Protein AF-A0AB35ZJC0-F1 (afdb_monomer)

InterPro domains:
  IPR017853 Glycoside hydrolase superfamily [SSF51445] (30-98)
  IPR031330 Glycoside hydrolase 35, catalytic domain [PF01301] (31-91)

Foldseek 3Di:
DPPVVVVVVVVPPPPPQPQDWDWDDDPPDIFTATSNHGDDFPEDEDDLLLLLDPVSVVVVVVVCVVVVGPYYHHDDDPCQQPVDVPDGDPFRKFWPWKFWWDQDPVRDTHTDGTDDCVQCVNRRHHDDDPPDDIDIDTDMDGD

Secondary structure (DSSP, 8-state):
--SHHHHHHHGGG-------EEEEEETTEEEEEETTEE----EEE--GGGGG-HHHHHHHHHHHHHHT-SEEE----HHHH-SBTTB---S-EEEEEEEEEEE-TTS-EEEEEE--TTTTTTTT-----TT---EEEEEEEE-

Organism: NCBI:txid165179

Structure (mmCIF, N/CA/C/O backbone):
data_AF-A0AB35ZJC0-F1
#
_entry.id   AF-A0AB35ZJC0-F1
#
loop_
_atom_site.group_PDB
_atom_site.id
_atom_site.type_symbol
_atom_site.label_atom_id
_atom_site.label_alt_id
_atom_site.label_comp_id
_atom_site.label_asym_id
_atom_site.label_entity_id
_atom_site.label_seq_id
_atom_site.pdbx_PDB_ins_code
_atom_site.Cartn_x
_atom_site.Cartn_y
_atom_site.Cartn_z
_atom_site.occupancy
_atom_site.B_iso_or_equiv
_atom_site.auth_seq_id
_atom_site.auth_comp_id
_atom_site.auth_asym_id
_atom_site.auth_atom_id
_atom_site.pdbx_PDB_model_num
ATOM 1 N N . MET A 1 1 ? -35.031 -48.076 8.297 1.00 53.12 1 MET A N 1
ATOM 2 C CA . MET A 1 1 ? -34.074 -47.123 8.907 1.00 53.12 1 MET A CA 1
ATOM 3 C C . MET A 1 1 ? -32.804 -47.140 8.074 1.00 53.12 1 MET A C 1
ATOM 5 O O . MET A 1 1 ? -32.227 -48.208 8.020 1.00 53.12 1 MET A O 1
ATOM 9 N N . ASN A 1 2 ? -32.476 -46.069 7.331 1.00 51.75 2 ASN A N 1
ATOM 10 C CA . ASN A 1 2 ? -31.125 -45.738 6.798 1.00 51.75 2 ASN A CA 1
ATOM 11 C C . ASN A 1 2 ? -31.130 -44.770 5.599 1.00 51.75 2 ASN A C 1
ATOM 13 O O . ASN A 1 2 ? -30.070 -44.300 5.221 1.00 51.75 2 ASN A O 1
ATOM 17 N N . LYS A 1 3 ? -32.284 -44.399 5.023 1.00 50.66 3 LYS A N 1
ATOM 18 C CA . LYS A 1 3 ? -32.333 -43.348 3.978 1.00 50.66 3 LYS A CA 1
ATOM 19 C C . LYS A 1 3 ? -32.808 -41.986 4.497 1.00 50.66 3 LYS A C 1
ATOM 21 O O . LYS A 1 3 ? -32.267 -40.964 4.107 1.00 50.66 3 LYS A O 1
ATOM 26 N N . ILE A 1 4 ? -33.729 -41.976 5.465 1.00 56.41 4 ILE A N 1
ATOM 27 C CA . ILE A 1 4 ? -34.263 -40.738 6.070 1.00 56.41 4 ILE A CA 1
ATOM 28 C C . ILE A 1 4 ? -33.211 -40.028 6.944 1.00 56.41 4 ILE A C 1
ATOM 30 O O . ILE A 1 4 ? -33.146 -38.805 6.959 1.00 56.41 4 ILE A O 1
ATOM 34 N N . VAL A 1 5 ? -32.329 -40.787 7.609 1.00 55.88 5 VAL A N 1
ATOM 35 C CA . VAL A 1 5 ? -31.243 -40.225 8.435 1.00 55.88 5 VAL A CA 1
ATOM 36 C C . VAL A 1 5 ? -30.155 -39.573 7.567 1.00 55.88 5 VAL A C 1
ATOM 38 O O . VAL A 1 5 ? -29.623 -38.535 7.945 1.00 55.88 5 VAL A O 1
ATOM 41 N N . LEU A 1 6 ? -29.879 -40.110 6.368 1.00 50.69 6 LEU A N 1
ATOM 42 C CA . LEU A 1 6 ? -28.918 -39.500 5.438 1.00 50.69 6 LEU A CA 1
ATOM 43 C C . LEU A 1 6 ? -29.430 -38.181 4.832 1.00 50.69 6 LEU A C 1
ATOM 45 O O . LEU A 1 6 ? -28.632 -37.271 4.624 1.00 50.69 6 LEU A O 1
ATOM 49 N N . SER A 1 7 ? -30.741 -38.034 4.607 1.00 51.19 7 SER A N 1
ATOM 50 C CA . SER A 1 7 ? -31.308 -36.766 4.119 1.00 51.19 7 SER A CA 1
ATOM 51 C C . SER A 1 7 ? -31.301 -35.649 5.168 1.00 51.19 7 SER A C 1
ATOM 53 O O . SER A 1 7 ? -31.195 -34.485 4.796 1.00 51.19 7 SER A O 1
ATOM 55 N N . PHE A 1 8 ? -31.347 -35.973 6.465 1.00 52.28 8 PHE A N 1
ATOM 56 C CA . PHE A 1 8 ? -31.238 -34.964 7.528 1.00 52.28 8 PHE A CA 1
ATOM 57 C C . PHE A 1 8 ? -29.797 -34.476 7.751 1.00 52.28 8 PHE A C 1
ATOM 59 O O . PHE A 1 8 ? -29.599 -33.325 8.132 1.00 52.28 8 PHE A O 1
ATOM 66 N N . LEU A 1 9 ? -28.786 -35.304 7.461 1.00 50.31 9 LEU A N 1
ATOM 67 C CA . LEU A 1 9 ? -27.376 -34.931 7.632 1.00 50.31 9 LEU A CA 1
ATOM 68 C C . LEU A 1 9 ? -26.864 -33.995 6.519 1.00 50.31 9 LEU A C 1
ATOM 70 O O . LEU A 1 9 ? -25.984 -33.176 6.764 1.00 50.31 9 LEU A O 1
ATOM 74 N N . ALA A 1 10 ? -27.449 -34.058 5.317 1.00 51.19 10 ALA A N 1
ATOM 75 C CA . ALA A 1 10 ? -27.095 -33.175 4.201 1.00 51.19 10 ALA A CA 1
ATOM 76 C C . ALA A 1 10 ? -27.656 -31.744 4.344 1.00 51.19 10 ALA A C 1
ATOM 78 O O . ALA A 1 10 ? -27.116 -30.816 3.748 1.00 51.19 10 ALA A O 1
ATOM 79 N N . LEU A 1 11 ? -28.702 -31.545 5.159 1.00 49.44 11 LEU A N 1
ATOM 80 C CA . LEU A 1 11 ? -29.313 -30.227 5.378 1.00 49.44 11 LEU A CA 1
ATOM 81 C C . LEU A 1 11 ? -28.593 -29.393 6.460 1.00 49.44 11 LEU A C 1
ATOM 83 O O . LEU A 1 11 ? -28.853 -28.200 6.585 1.00 49.44 11 LEU A O 1
ATOM 87 N N . LEU A 1 12 ? -27.665 -29.991 7.220 1.00 50.38 12 LEU A N 1
ATOM 88 C CA . LEU A 1 12 ? -26.920 -29.313 8.291 1.00 50.38 12 LEU A CA 1
ATOM 89 C C . LEU A 1 12 ? -25.671 -28.537 7.820 1.00 50.38 12 LEU A C 1
ATOM 91 O O . LEU A 1 12 ? -25.073 -27.826 8.624 1.00 50.38 12 LEU A O 1
ATOM 95 N N . CYS A 1 13 ? -25.267 -28.631 6.549 1.00 46.59 13 CYS A N 1
ATOM 96 C CA . CYS A 1 13 ? -23.993 -28.061 6.077 1.00 46.59 13 CYS A CA 1
ATOM 97 C C . CYS A 1 13 ? -24.074 -26.662 5.445 1.00 46.59 13 CYS A C 1
ATOM 99 O O . CYS A 1 13 ? -23.054 -26.143 5.000 1.00 46.59 13 CYS A O 1
ATOM 101 N N . CYS A 1 14 ? -25.232 -26.001 5.435 1.00 50.56 14 CYS A N 1
ATOM 102 C CA . CYS A 1 14 ? -25.343 -24.628 4.927 1.00 50.56 14 CYS A CA 1
ATOM 103 C C . CYS A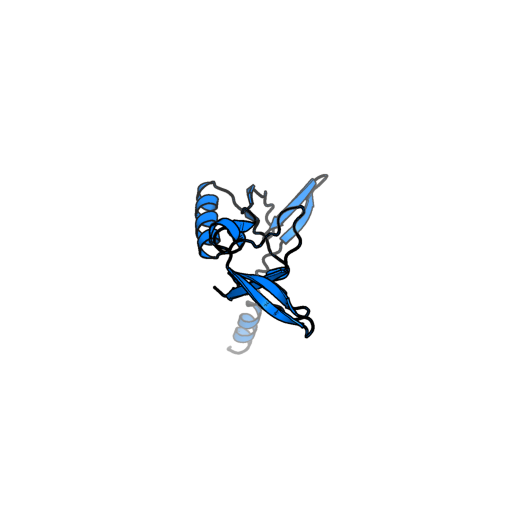 1 14 ? -25.192 -23.584 6.042 1.00 50.56 14 CYS A C 1
ATOM 105 O O . CYS A 1 14 ? -25.958 -22.623 6.103 1.00 50.56 14 CYS A O 1
ATOM 107 N N . ILE A 1 15 ? -24.206 -23.740 6.931 1.00 54.94 15 ILE A N 1
ATOM 108 C CA . ILE A 1 15 ? -23.775 -22.609 7.758 1.00 54.94 15 ILE A CA 1
ATOM 109 C C . ILE A 1 15 ? -22.934 -21.714 6.849 1.00 54.94 15 ILE A C 1
ATOM 111 O O . ILE A 1 15 ? -21.717 -21.856 6.754 1.00 54.94 15 ILE A O 1
ATOM 115 N N . ASN A 1 16 ? -23.594 -20.794 6.150 1.00 52.72 16 ASN A N 1
ATOM 116 C CA . ASN A 1 16 ? -22.903 -19.662 5.554 1.00 52.72 16 ASN A CA 1
ATOM 117 C C . ASN A 1 16 ? -22.414 -18.780 6.707 1.00 52.72 16 ASN A C 1
ATOM 119 O O . ASN A 1 16 ? -23.118 -17.872 7.146 1.00 52.72 16 ASN A O 1
ATOM 123 N N . ILE A 1 17 ? -21.211 -19.045 7.220 1.00 54.00 17 ILE A N 1
ATOM 124 C CA . ILE A 1 17 ? -20.459 -18.047 7.986 1.00 54.00 17 ILE A CA 1
ATOM 125 C C . ILE A 1 17 ? -19.964 -17.026 6.958 1.00 54.00 17 ILE A C 1
ATOM 127 O O . ILE A 1 17 ? -18.794 -16.995 6.587 1.00 54.00 17 ILE A O 1
ATOM 131 N N . GLN A 1 18 ? -20.886 -16.227 6.425 1.00 54.88 18 GLN A N 1
ATOM 132 C CA . GLN A 1 18 ? -20.521 -15.072 5.630 1.00 54.88 18 GLN A CA 1
ATOM 133 C C . GLN A 1 18 ? -20.089 -14.012 6.635 1.00 54.88 18 GLN A C 1
ATOM 135 O O . GLN A 1 18 ? -20.912 -13.498 7.394 1.00 54.88 18 GLN A O 1
ATOM 140 N N . ALA A 1 19 ? -18.796 -13.701 6.667 1.00 58.25 19 ALA A N 1
ATOM 141 C CA . ALA A 1 19 ? -18.322 -12.554 7.416 1.00 58.25 19 ALA A CA 1
ATOM 142 C C . ALA A 1 19 ? -18.900 -11.280 6.776 1.00 58.25 19 ALA A C 1
ATOM 144 O O . ALA A 1 19 ? -18.379 -10.771 5.786 1.00 58.25 19 ALA A O 1
ATOM 145 N N . GLY A 1 20 ? -20.056 -10.831 7.265 1.00 83.94 20 GLY A N 1
ATOM 146 C CA . GLY A 1 20 ? -20.776 -9.686 6.724 1.00 83.94 20 GLY A CA 1
ATOM 147 C C . GLY A 1 20 ? -20.254 -8.389 7.326 1.00 83.94 20 GLY A C 1
ATOM 148 O O . GLY A 1 20 ? -20.297 -8.218 8.545 1.00 83.94 20 GLY A O 1
ATOM 149 N N . VAL A 1 21 ? -19.794 -7.473 6.473 1.00 89.94 21 VAL A N 1
ATOM 150 C CA . VAL A 1 21 ? -19.516 -6.080 6.841 1.00 89.94 21 VAL A CA 1
ATOM 151 C C . VAL A 1 21 ? -20.676 -5.228 6.343 1.00 89.94 21 VAL A C 1
ATOM 153 O O . VAL A 1 21 ? -20.977 -5.229 5.150 1.00 89.94 21 VAL A O 1
ATOM 156 N N . LYS A 1 22 ? -21.347 -4.509 7.244 1.00 93.94 22 LYS A N 1
ATOM 157 C CA . LYS A 1 22 ? -22.452 -3.606 6.891 1.00 93.94 22 LYS A CA 1
ATOM 158 C C . LYS A 1 22 ? -22.412 -2.336 7.724 1.00 93.94 22 LYS A C 1
ATOM 160 O O . LYS A 1 22 ? -21.971 -2.344 8.870 1.00 93.94 22 LYS A O 1
ATOM 165 N N . LEU A 1 23 ? -22.926 -1.252 7.154 1.00 95.56 23 LEU A N 1
ATOM 166 C CA . LEU A 1 23 ? -23.287 -0.065 7.916 1.00 95.56 23 LEU A CA 1
ATOM 167 C C . LEU A 1 23 ? -24.750 -0.193 8.336 1.00 95.56 23 LEU A C 1
ATOM 169 O O . LEU A 1 23 ? -25.623 -0.406 7.496 1.00 95.56 23 LEU A O 1
ATOM 173 N N . GLN A 1 24 ? -25.019 -0.075 9.630 1.00 95.50 24 GLN A N 1
ATOM 174 C CA . GLN A 1 24 ? -26.358 -0.205 10.194 1.00 95.50 24 GLN A CA 1
ATOM 175 C C . GLN A 1 24 ? -26.713 1.050 10.986 1.00 95.50 24 GLN A C 1
ATOM 177 O O . GLN A 1 24 ? -25.953 1.487 11.846 1.00 95.50 24 GLN A O 1
ATOM 182 N N . LYS A 1 25 ? -27.888 1.626 10.719 1.00 96.56 25 LYS A N 1
ATOM 183 C CA . LYS A 1 25 ? -28.420 2.712 11.547 1.00 96.56 25 LYS A CA 1
ATOM 184 C C . LYS A 1 25 ? -28.959 2.158 12.866 1.00 96.56 25 LYS A C 1
ATOM 186 O O . LYS A 1 25 ? -29.697 1.173 12.869 1.00 96.56 25 LYS A O 1
ATOM 191 N N . GLN A 1 26 ? -28.633 2.821 13.968 1.00 92.12 26 GLN A N 1
ATOM 192 C CA . GLN A 1 26 ? -29.187 2.571 15.293 1.00 92.12 26 GLN A CA 1
ATOM 193 C C . GLN A 1 26 ? -29.576 3.911 15.929 1.00 92.12 26 GLN A C 1
ATOM 195 O O . GLN A 1 26 ? -28.725 4.687 16.365 1.00 92.12 26 GLN A O 1
ATOM 200 N N . GLY A 1 27 ? -30.881 4.204 15.939 1.00 94.06 27 GLY A N 1
ATOM 201 C CA . GLY A 1 27 ? -31.392 5.520 16.324 1.00 94.06 27 GLY A CA 1
ATOM 202 C C . GLY A 1 27 ? -30.869 6.611 15.385 1.00 94.06 27 GLY A C 1
ATOM 203 O O . GLY A 1 27 ? -31.075 6.541 14.173 1.00 94.06 27 GLY A O 1
ATOM 204 N N . SER A 1 28 ? -30.177 7.605 15.945 1.00 96.62 28 SER A N 1
ATOM 205 C CA . SER A 1 28 ? -29.549 8.702 15.197 1.00 96.62 28 SER A CA 1
ATOM 206 C C . SER A 1 28 ? -28.126 8.400 14.702 1.00 96.62 28 SER A C 1
ATOM 208 O O . SER A 1 28 ? -27.587 9.189 13.929 1.00 96.62 28 SER A O 1
ATOM 210 N N . ALA A 1 29 ? -27.510 7.289 15.120 1.00 94.62 29 ALA A N 1
ATOM 211 C CA . ALA A 1 29 ? -26.129 6.944 14.780 1.00 94.62 29 ALA A CA 1
ATOM 212 C C . ALA A 1 29 ? -26.046 5.840 13.710 1.00 94.62 29 ALA A C 1
ATOM 214 O O . ALA A 1 29 ? -26.962 5.034 13.554 1.00 94.62 29 ALA A O 1
ATOM 215 N N . THR A 1 30 ? -24.916 5.772 13.002 1.00 96.50 30 THR A N 1
ATOM 216 C CA . THR A 1 30 ? -24.578 4.674 12.081 1.00 96.50 30 THR A CA 1
ATOM 217 C C . THR A 1 30 ? -23.401 3.894 12.649 1.00 96.50 30 THR A C 1
ATOM 219 O O . THR A 1 30 ? -22.401 4.487 13.046 1.00 96.50 30 THR A O 1
ATOM 222 N N . GLN A 1 31 ? -23.507 2.571 12.674 1.00 96.25 31 GLN A N 1
ATOM 223 C CA . GLN A 1 31 ? -22.482 1.666 13.175 1.00 96.25 31 GLN A CA 1
ATOM 224 C C . GLN A 1 31 ? -21.914 0.821 12.045 1.00 96.25 31 GLN A C 1
ATOM 226 O O . GLN A 1 31 ? -22.655 0.335 11.190 1.00 96.25 31 GLN A O 1
ATOM 231 N N . LEU A 1 32 ? -20.605 0.594 12.092 1.00 95.00 32 LEU A N 1
ATOM 232 C CA . LEU A 1 32 ? -19.988 -0.503 11.369 1.00 95.00 32 LEU A CA 1
ATOM 233 C C . LEU A 1 32 ? -20.284 -1.799 12.124 1.00 95.00 32 LEU A C 1
ATOM 235 O O . LEU A 1 32 ? -19.948 -1.930 13.299 1.00 95.00 32 LEU A O 1
ATOM 239 N N . VAL A 1 33 ? -20.916 -2.748 11.448 1.00 95.12 33 VAL A N 1
ATOM 240 C CA . VAL A 1 33 ? -21.230 -4.070 11.982 1.00 95.12 33 VAL A CA 1
ATOM 241 C C . VAL A 1 33 ? -20.416 -5.093 11.206 1.00 95.12 33 VAL A C 1
ATOM 243 O O . VAL A 1 33 ? -20.510 -5.161 9.980 1.00 95.12 33 VAL A O 1
ATOM 246 N N . VAL A 1 34 ? -19.621 -5.879 11.927 1.00 91.44 34 VAL A N 1
ATOM 247 C CA . VAL A 1 34 ? -18.780 -6.950 11.384 1.00 91.44 34 VAL A CA 1
ATOM 248 C C . VAL A 1 34 ? -19.165 -8.244 12.078 1.00 91.44 34 VAL A C 1
ATOM 250 O O . VAL A 1 34 ? -19.138 -8.320 13.306 1.00 91.44 34 VAL A O 1
ATOM 253 N N . ASN A 1 35 ? -19.547 -9.261 11.304 1.00 89.62 35 ASN A N 1
ATOM 254 C CA . ASN A 1 35 ? -20.025 -10.546 11.836 1.00 89.62 35 ASN A CA 1
ATOM 255 C C . ASN A 1 35 ? -21.175 -10.358 12.843 1.00 89.62 35 ASN A C 1
ATOM 257 O O . ASN A 1 35 ? -21.149 -10.900 13.948 1.00 89.62 35 ASN A O 1
ATOM 261 N N . ASP A 1 36 ? -22.133 -9.502 12.472 1.00 90.25 36 ASP A N 1
ATOM 262 C CA . ASP A 1 36 ? -23.305 -9.117 13.272 1.00 90.25 36 ASP A CA 1
ATOM 263 C C . ASP A 1 36 ? -23.002 -8.479 14.638 1.00 90.25 36 ASP A C 1
ATOM 265 O O . ASP A 1 36 ? -23.891 -8.337 15.478 1.00 90.25 36 ASP A O 1
ATOM 269 N N . LYS A 1 37 ? -21.765 -8.014 14.852 1.00 91.44 37 LYS A N 1
ATOM 270 C CA . LYS A 1 37 ? -21.361 -7.270 16.050 1.00 91.44 37 LYS A CA 1
ATOM 271 C C . LYS A 1 37 ? -20.935 -5.847 15.684 1.00 91.44 37 LYS A C 1
ATOM 273 O O . LYS A 1 37 ? -20.141 -5.683 14.756 1.00 91.44 37 LYS A O 1
ATOM 278 N N . PRO A 1 38 ? -21.418 -4.811 16.394 1.00 94.19 38 PRO A N 1
ATOM 279 C CA . PRO A 1 38 ? -20.887 -3.462 16.241 1.00 94.19 38 PRO A CA 1
ATOM 280 C C . PRO A 1 38 ? -19.379 -3.444 16.514 1.00 94.19 38 PRO A C 1
ATOM 282 O O . PRO A 1 38 ? -18.917 -4.018 17.502 1.00 94.19 38 PRO A O 1
ATOM 285 N N . MET A 1 39 ? -18.616 -2.783 15.648 1.00 94.38 39 MET A N 1
ATOM 286 C CA . MET A 1 39 ? -17.165 -2.675 15.753 1.00 94.38 39 MET A CA 1
ATOM 287 C C . MET A 1 39 ? -16.739 -1.213 15.667 1.00 94.38 39 MET A C 1
ATOM 289 O O . MET A 1 39 ? -17.047 -0.515 14.702 1.00 94.38 39 MET A O 1
ATOM 293 N N . LEU A 1 40 ? -15.989 -0.761 16.670 1.00 93.69 40 LEU A N 1
ATOM 294 C CA . LEU A 1 40 ? -15.256 0.497 16.601 1.00 93.69 40 LEU A CA 1
ATOM 295 C C . LEU A 1 40 ? -13.895 0.231 15.959 1.00 93.69 40 LEU A C 1
ATOM 297 O O . LEU A 1 40 ? -13.136 -0.599 16.458 1.00 93.69 40 LEU A O 1
ATOM 301 N N . LEU A 1 41 ? -13.576 0.945 14.882 1.00 92.81 41 LEU A N 1
ATOM 302 C CA . LEU A 1 41 ? 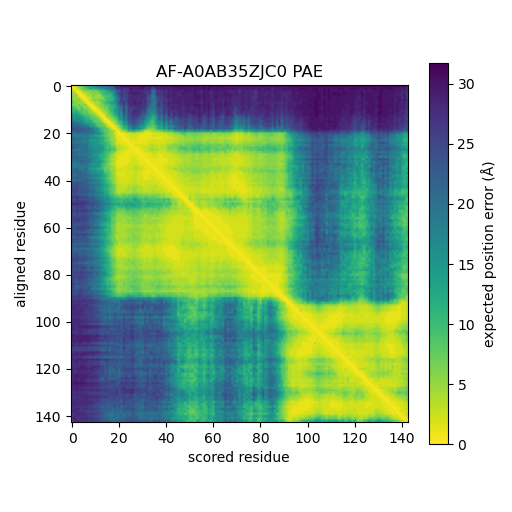-12.248 0.888 14.281 1.00 92.81 41 LEU A CA 1
ATOM 303 C C . LE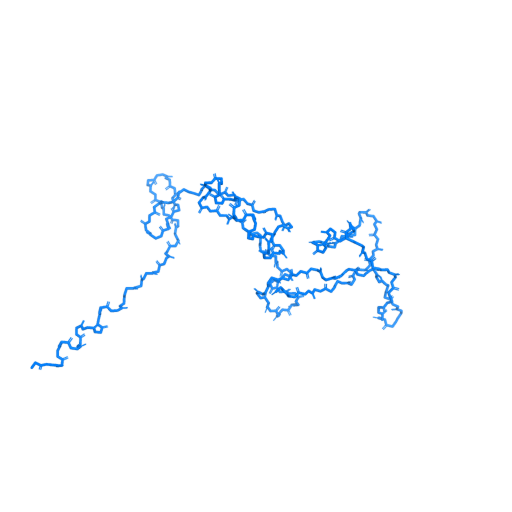U A 1 41 ? -11.266 1.684 15.143 1.00 92.81 41 LEU A C 1
ATOM 305 O O . LEU A 1 41 ? -11.303 2.912 15.170 1.00 92.81 41 LEU A O 1
ATOM 309 N N . LEU A 1 42 ? -10.371 0.974 15.826 1.00 93.25 42 LEU A N 1
ATOM 310 C CA . LEU A 1 42 ? -9.146 1.545 16.376 1.00 93.25 42 LEU A CA 1
ATOM 311 C C . LEU A 1 42 ? -8.057 1.215 15.366 1.00 93.25 42 LEU A C 1
ATOM 313 O O . LEU A 1 42 ? -7.455 0.143 15.440 1.00 93.25 42 LEU A O 1
ATOM 317 N N . ALA A 1 43 ? -7.916 2.074 14.358 1.00 89.94 43 ALA A N 1
ATOM 318 C CA . ALA A 1 43 ? -7.125 1.781 13.173 1.00 89.94 43 ALA A CA 1
ATOM 319 C C . ALA A 1 43 ? -5.786 2.523 13.159 1.00 89.94 43 ALA A C 1
ATOM 321 O O . ALA A 1 43 ? -5.704 3.686 13.550 1.00 89.94 43 ALA A O 1
ATOM 322 N N . GLY A 1 44 ? -4.751 1.842 12.667 1.00 88.12 44 GLY A N 1
ATOM 323 C CA . GLY A 1 44 ? -3.513 2.468 12.204 1.00 88.12 44 GLY A CA 1
ATOM 324 C C . GLY A 1 44 ? -3.426 2.417 10.681 1.00 88.12 44 GLY A C 1
ATOM 325 O O . GLY A 1 44 ? -4.025 1.548 10.053 1.00 88.12 44 GLY A O 1
ATOM 326 N N 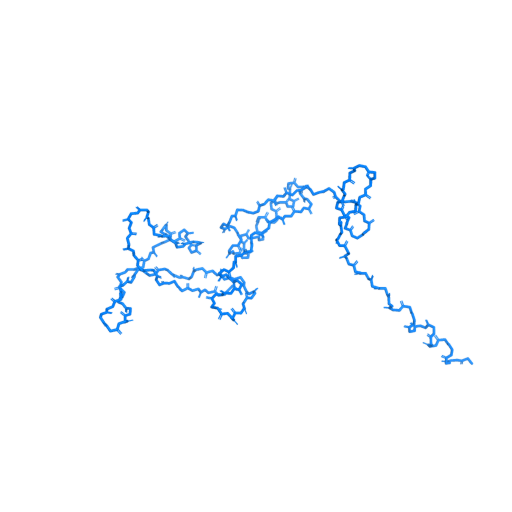. GLU A 1 45 ? -2.662 3.318 10.078 1.00 90.38 45 GLU A N 1
ATOM 327 C CA . GLU A 1 45 ? -2.411 3.330 8.636 1.00 90.38 45 GLU A CA 1
ATOM 328 C C . GLU A 1 45 ? -0.928 3.077 8.367 1.00 90.38 45 GLU A C 1
ATOM 330 O O . GLU A 1 45 ? -0.055 3.586 9.078 1.00 90.38 45 GLU A O 1
ATOM 335 N N . LEU A 1 46 ? -0.634 2.248 7.364 1.00 86.62 46 LEU A N 1
ATOM 336 C CA . LEU A 1 46 ? 0.733 2.095 6.882 1.00 86.62 46 LEU A CA 1
ATOM 337 C C . LEU A 1 46 ? 1.131 3.310 6.049 1.00 86.62 46 LEU A C 1
ATOM 339 O O . LEU A 1 46 ? 0.351 3.796 5.240 1.00 86.62 46 LEU A O 1
ATOM 343 N N . SER A 1 47 ? 2.380 3.762 6.183 1.00 81.81 47 SER A N 1
ATOM 344 C CA . SER A 1 47 ? 2.894 4.772 5.260 1.00 81.81 47 SER A CA 1
ATOM 345 C C . SER A 1 47 ? 2.880 4.235 3.829 1.00 81.81 47 SER A C 1
ATOM 347 O O . SER A 1 47 ? 3.075 3.040 3.606 1.00 81.81 47 SER A O 1
ATOM 349 N N . ASN A 1 48 ? 2.714 5.133 2.858 1.00 75.19 48 ASN A N 1
ATOM 350 C CA . ASN A 1 48 ? 2.651 4.789 1.437 1.00 75.19 48 ASN A CA 1
ATOM 351 C C . ASN A 1 48 ? 3.752 3.793 1.019 1.00 75.19 48 ASN A C 1
ATOM 353 O O . ASN A 1 48 ? 3.504 2.684 0.557 1.00 75.19 48 ASN A O 1
ATOM 357 N N . SER A 1 49 ? 5.007 4.127 1.313 1.00 69.88 49 SER A N 1
ATOM 358 C CA . SER A 1 49 ? 6.146 3.292 0.926 1.00 69.88 49 SER A CA 1
ATOM 359 C C . SER A 1 49 ? 6.302 1.999 1.741 1.00 69.88 49 SER A C 1
ATOM 361 O O . SER A 1 49 ? 7.134 1.168 1.389 1.00 69.88 49 SER A O 1
ATOM 363 N N . ALA A 1 50 ? 5.560 1.811 2.837 1.00 70.50 50 ALA A N 1
ATOM 364 C CA . ALA A 1 50 ? 5.580 0.560 3.595 1.00 70.50 50 ALA A CA 1
ATOM 365 C C . ALA A 1 50 ? 4.736 -0.539 2.932 1.00 70.50 50 ALA A C 1
ATOM 367 O O . ALA A 1 50 ? 4.984 -1.717 3.187 1.00 70.50 50 ALA A O 1
ATOM 368 N N . ALA A 1 51 ? 3.781 -0.170 2.073 1.00 69.94 51 ALA A N 1
ATOM 369 C CA . ALA A 1 51 ? 2.875 -1.092 1.389 1.00 69.94 51 ALA A CA 1
ATOM 370 C C . ALA A 1 51 ? 3.441 -1.688 0.086 1.00 69.94 51 ALA A C 1
ATOM 372 O O . ALA A 1 51 ? 2.753 -2.439 -0.595 1.00 69.94 51 ALA A O 1
ATOM 373 N N . THR A 1 52 ? 4.704 -1.407 -0.245 1.00 71.06 52 THR A N 1
ATOM 374 C CA . THR A 1 52 ? 5.365 -1.894 -1.469 1.00 71.06 52 THR A CA 1
ATOM 375 C C . THR A 1 52 ? 6.267 -3.113 -1.233 1.00 71.06 52 THR A C 1
ATOM 377 O O . THR A 1 52 ? 6.933 -3.586 -2.148 1.00 71.06 52 THR A O 1
ATOM 380 N N . SER A 1 53 ? 6.338 -3.632 0.001 1.00 73.69 53 SER A N 1
ATOM 381 C CA . SER A 1 53 ? 7.191 -4.775 0.348 1.00 73.69 53 SER A CA 1
ATOM 382 C C . SER A 1 53 ? 6.545 -5.678 1.404 1.00 73.69 53 SER A C 1
ATOM 384 O O . SER A 1 53 ? 6.300 -5.218 2.525 1.00 73.69 53 SER A O 1
ATOM 386 N N . PRO A 1 54 ? 6.356 -6.989 1.142 1.00 74.44 54 PRO A N 1
ATOM 387 C CA . PRO A 1 54 ? 5.793 -7.922 2.118 1.00 74.44 54 PRO A CA 1
ATOM 388 C C . PRO A 1 54 ? 6.562 -7.955 3.444 1.00 74.44 54 PRO A C 1
ATOM 390 O O . PRO A 1 54 ? 5.971 -8.104 4.513 1.00 74.44 54 PRO A O 1
ATOM 393 N N . ALA A 1 55 ? 7.891 -7.820 3.399 1.00 76.88 55 ALA A N 1
ATOM 394 C CA . ALA A 1 55 ? 8.722 -7.823 4.600 1.00 76.88 55 ALA A CA 1
ATOM 395 C C . ALA A 1 55 ? 8.458 -6.589 5.477 1.00 76.88 55 ALA A C 1
ATOM 397 O O . ALA A 1 55 ? 8.349 -6.708 6.702 1.00 76.88 55 ALA A O 1
ATOM 398 N N . VAL A 1 56 ? 8.304 -5.420 4.849 1.00 79.62 56 VAL A N 1
ATOM 399 C CA . VAL A 1 56 ? 7.996 -4.165 5.544 1.00 79.62 56 VAL A C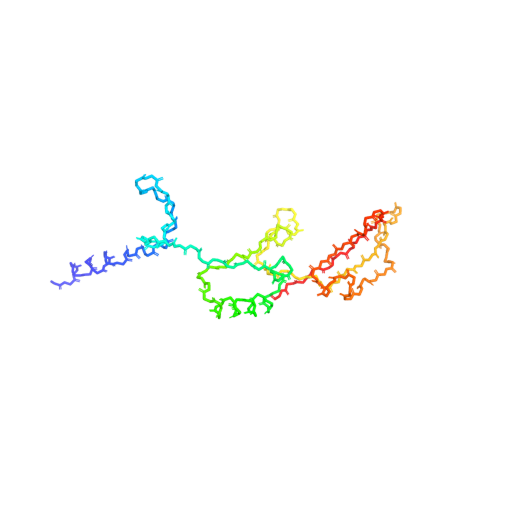A 1
ATOM 400 C C . VAL A 1 56 ? 6.567 -4.190 6.082 1.00 79.62 56 VAL A C 1
ATOM 402 O O . VAL A 1 56 ? 6.377 -3.880 7.259 1.00 79.62 56 VAL A O 1
ATOM 405 N N . ILE A 1 57 ? 5.599 -4.674 5.294 1.00 84.19 57 ILE A N 1
ATOM 406 C CA . ILE A 1 57 ? 4.214 -4.890 5.741 1.00 84.19 57 ILE A CA 1
ATOM 407 C C . ILE A 1 57 ? 4.195 -5.795 6.977 1.00 84.19 57 ILE A C 1
ATOM 409 O O . ILE A 1 57 ? 3.628 -5.420 8.000 1.00 84.19 57 ILE A O 1
ATOM 413 N N . ARG A 1 58 ? 4.873 -6.952 6.950 1.00 85.31 58 ARG A N 1
ATOM 414 C CA . ARG A 1 58 ? 4.938 -7.868 8.107 1.00 85.31 58 ARG A CA 1
ATOM 415 C C . ARG A 1 58 ? 5.507 -7.193 9.355 1.00 85.31 58 ARG A C 1
ATOM 417 O O . ARG A 1 58 ? 4.973 -7.374 10.451 1.00 85.31 58 ARG A O 1
ATOM 424 N N . LYS A 1 59 ? 6.579 -6.409 9.206 1.00 87.25 59 LYS A N 1
ATOM 425 C CA . LYS A 1 59 ? 7.180 -5.661 10.320 1.00 87.25 59 LYS A CA 1
ATOM 426 C C . LYS A 1 59 ? 6.209 -4.616 10.877 1.00 87.25 59 LYS A C 1
ATOM 428 O O . LYS A 1 59 ? 6.056 -4.534 12.095 1.00 87.25 59 LYS A O 1
ATOM 433 N N . ALA A 1 60 ? 5.544 -3.862 10.007 1.00 87.81 60 ALA A N 1
ATOM 434 C CA . ALA A 1 60 ? 4.599 -2.830 10.409 1.00 87.81 60 ALA A CA 1
ATOM 435 C C . ALA A 1 60 ? 3.350 -3.429 11.076 1.00 87.81 60 ALA A C 1
ATOM 437 O O . ALA A 1 60 ? 2.968 -2.986 12.154 1.00 87.81 60 ALA A O 1
ATOM 438 N N . LEU A 1 61 ? 2.786 -4.512 10.531 1.00 88.44 61 LEU A N 1
ATOM 439 C CA . LEU A 1 61 ? 1.670 -5.240 11.148 1.00 88.44 61 LEU A CA 1
ATOM 440 C C . LEU A 1 61 ? 2.025 -5.772 12.542 1.00 88.44 61 LEU A C 1
ATOM 442 O O . LEU A 1 61 ? 1.194 -5.728 13.448 1.00 88.44 61 LEU A O 1
ATOM 446 N N . LYS A 1 62 ? 3.268 -6.223 12.756 1.00 90.69 62 LYS A N 1
ATOM 447 C CA . LYS A 1 62 ? 3.742 -6.619 14.091 1.00 90.69 62 LYS A CA 1
ATOM 448 C C . LYS A 1 62 ? 3.759 -5.438 15.067 1.00 90.69 62 LYS A C 1
ATOM 450 O O . LYS A 1 62 ? 3.367 -5.604 16.218 1.00 90.69 62 LYS A O 1
ATOM 455 N N . GLN A 1 63 ? 4.199 -4.260 14.626 1.00 90.12 63 GLN A N 1
ATOM 456 C CA . GLN A 1 63 ? 4.184 -3.048 15.454 1.00 90.12 63 GLN A CA 1
ATOM 457 C C . GLN A 1 63 ? 2.754 -2.593 15.766 1.00 90.12 63 GLN A C 1
ATOM 459 O O . GLN A 1 63 ? 2.455 -2.306 16.920 1.00 90.12 63 GLN A O 1
ATOM 464 N N . MET A 1 64 ? 1.868 -2.617 14.770 1.00 90.12 64 MET A N 1
ATOM 465 C CA . MET A 1 64 ? 0.445 -2.302 14.920 1.00 90.12 64 MET A CA 1
ATOM 466 C C . MET A 1 64 ? -0.245 -3.261 15.903 1.00 90.12 64 MET A C 1
ATOM 468 O O . MET A 1 64 ? -0.943 -2.837 16.818 1.00 90.12 64 MET A O 1
ATOM 472 N N . LYS A 1 65 ? 0.030 -4.566 15.818 1.00 89.38 65 LYS A N 1
ATOM 473 C CA . LYS A 1 65 ? -0.477 -5.526 16.810 1.00 89.38 65 LYS A CA 1
ATOM 474 C C . LYS A 1 65 ? -0.059 -5.152 18.238 1.00 89.38 65 LYS A C 1
ATOM 476 O O . LYS A 1 65 ? -0.861 -5.266 19.160 1.00 89.38 65 LYS A O 1
ATOM 481 N N . ASN A 1 66 ? 1.181 -4.701 18.420 1.00 92.88 66 ASN A N 1
ATOM 482 C CA . ASN A 1 66 ? 1.702 -4.315 19.730 1.00 92.88 66 ASN A CA 1
ATOM 483 C C . ASN A 1 66 ? 1.138 -2.978 20.240 1.00 92.88 66 ASN A C 1
ATOM 485 O O . ASN A 1 66 ? 1.148 -2.760 21.448 1.00 92.88 66 ASN A O 1
ATOM 489 N N . SER A 1 67 ? 0.649 -2.095 19.362 1.00 91.75 67 SER A N 1
ATOM 490 C CA . SER A 1 67 ? -0.003 -0.840 19.764 1.00 91.75 67 SER A CA 1
ATOM 491 C C . SER A 1 67 ? -1.475 -1.016 20.154 1.00 91.75 67 SER A C 1
ATOM 493 O O . SER A 1 67 ? -2.091 -0.071 20.640 1.00 91.75 67 SER A O 1
ATOM 495 N N . GLY A 1 68 ? -2.037 -2.216 19.971 1.00 91.44 68 GLY A N 1
ATOM 496 C CA . GLY A 1 68 ? -3.415 -2.533 20.347 1.00 91.44 68 GLY A CA 1
ATOM 497 C C . GLY A 1 68 ? -4.469 -2.091 19.329 1.00 91.44 68 GLY A C 1
ATOM 498 O O . GLY A 1 68 ? -5.657 -2.125 19.647 1.00 91.44 68 GLY A O 1
ATOM 499 N N . VAL A 1 69 ? -4.070 -1.697 18.111 1.00 93.69 69 VAL A N 1
ATOM 500 C CA . VAL A 1 69 ? -5.036 -1.435 17.033 1.00 93.69 69 VAL A CA 1
ATOM 501 C C . VAL A 1 69 ? -5.747 -2.726 16.623 1.00 93.69 69 VAL A C 1
ATOM 503 O O . VAL A 1 69 ? -5.157 -3.809 16.619 1.00 93.69 69 VAL A O 1
ATOM 506 N N . ASN A 1 70 ? -7.026 -2.616 16.268 1.00 91.81 70 ASN A N 1
ATOM 507 C CA . ASN A 1 70 ? -7.838 -3.752 15.819 1.00 91.81 70 ASN A CA 1
ATOM 508 C C . ASN A 1 70 ? -7.996 -3.815 14.295 1.00 91.81 70 ASN A C 1
ATOM 510 O O . ASN A 1 70 ? -8.514 -4.799 13.775 1.00 91.81 70 ASN A O 1
ATOM 514 N N . SER A 1 71 ? -7.552 -2.769 13.597 1.00 91.88 71 SER A N 1
ATOM 515 C CA . SER A 1 71 ? -7.679 -2.611 12.152 1.00 91.88 71 SER A CA 1
ATOM 516 C C . SER A 1 71 ? -6.438 -1.914 11.597 1.00 91.88 71 SER A C 1
ATOM 518 O O . SER A 1 71 ? -5.826 -1.090 12.277 1.00 91.88 71 SER A O 1
ATOM 520 N N . VAL A 1 72 ? -6.054 -2.239 10.362 1.00 89.19 72 VAL A N 1
ATOM 521 C CA . VAL A 1 72 ? -4.935 -1.583 9.672 1.00 89.19 72 VAL A CA 1
ATOM 522 C C . VAL A 1 72 ? -5.368 -1.204 8.265 1.00 89.19 72 VAL A C 1
ATOM 524 O O . VAL A 1 72 ? -5.873 -2.052 7.531 1.00 89.19 72 VAL A O 1
ATOM 527 N N . PHE A 1 73 ? -5.152 0.053 7.886 1.00 88.62 73 PHE A N 1
ATOM 528 C CA . PHE A 1 73 ? -5.302 0.510 6.510 1.00 88.62 73 PHE A CA 1
ATOM 529 C C . PHE A 1 73 ? -3.987 0.313 5.757 1.00 88.62 73 PHE A C 1
ATOM 531 O O . PHE A 1 73 ? -2.922 0.737 6.212 1.00 88.62 73 PHE A O 1
ATOM 538 N N . VAL A 1 74 ? -4.069 -0.372 4.617 1.00 84.44 74 VAL A N 1
ATOM 539 C CA . VAL A 1 74 ? -2.932 -0.663 3.743 1.00 84.44 74 VAL A CA 1
ATOM 540 C C . VAL A 1 74 ? -3.230 -0.054 2.373 1.00 84.44 74 VAL A C 1
ATOM 542 O O . VAL A 1 74 ? -4.249 -0.415 1.781 1.00 84.44 74 VAL A O 1
ATOM 545 N N . PRO A 1 75 ? -2.382 0.861 1.873 1.00 83.06 75 PRO A N 1
ATOM 546 C CA . PRO A 1 75 ? -2.495 1.385 0.518 1.00 83.06 75 PRO A CA 1
ATOM 547 C C . PRO A 1 75 ? -2.507 0.273 -0.535 1.00 83.06 75 PRO A C 1
ATOM 549 O O . PRO A 1 75 ? -1.687 -0.645 -0.489 1.00 83.06 75 PRO A O 1
ATOM 552 N N . ALA A 1 76 ? -3.417 0.390 -1.498 1.00 79.19 76 ALA A N 1
ATOM 553 C CA . ALA A 1 76 ? -3.424 -0.403 -2.719 1.00 79.19 76 ALA A CA 1
ATOM 554 C C . ALA A 1 76 ? -3.147 0.533 -3.897 1.00 79.19 76 ALA A C 1
ATOM 556 O O . ALA A 1 76 ? -3.839 1.536 -4.070 1.00 79.19 76 ALA A O 1
ATOM 557 N N . TYR A 1 77 ? -2.121 0.213 -4.679 1.00 80.69 77 TYR A N 1
ATOM 558 C CA . TYR A 1 77 ? -1.664 1.036 -5.793 1.00 80.69 77 TYR A CA 1
ATOM 559 C C . TYR A 1 77 ? -2.231 0.516 -7.104 1.00 80.69 77 TYR A C 1
ATOM 561 O O . TYR A 1 77 ? -2.084 -0.669 -7.409 1.00 80.69 77 TYR A O 1
ATOM 569 N N . TRP A 1 78 ? -2.857 1.398 -7.888 1.00 84.06 78 TRP A N 1
ATOM 570 C CA . TRP A 1 78 ? -3.393 1.018 -9.194 1.00 84.06 78 TRP A CA 1
ATOM 571 C C . TRP A 1 78 ? -2.274 0.547 -10.122 1.00 84.06 78 TRP A C 1
ATOM 573 O O . TRP A 1 78 ? -2.448 -0.455 -10.801 1.00 84.06 78 TRP A O 1
ATOM 583 N N . GLU A 1 79 ? -1.096 1.180 -10.078 1.00 72.19 79 GLU A N 1
ATOM 584 C CA . GLU A 1 79 ? 0.051 0.773 -10.899 1.00 72.19 79 GLU A CA 1
ATOM 585 C C . GLU A 1 79 ? 0.569 -0.646 -10.607 1.00 72.19 79 GLU A C 1
ATOM 587 O O . GLU A 1 79 ? 1.265 -1.221 -11.438 1.00 72.19 79 GLU A O 1
ATOM 592 N N . PHE A 1 80 ? 0.252 -1.217 -9.439 1.00 76.44 80 PHE A N 1
ATOM 593 C CA . PHE A 1 80 ? 0.590 -2.606 -9.113 1.00 76.44 80 PHE A CA 1
ATOM 594 C C . PHE A 1 80 ? -0.537 -3.560 -9.473 1.00 76.44 80 PHE A C 1
ATOM 596 O O . PHE A 1 80 ? -0.265 -4.679 -9.884 1.00 76.44 80 PHE A O 1
ATOM 603 N N . VAL A 1 81 ? -1.786 -3.110 -9.324 1.00 83.19 81 VAL A N 1
ATOM 604 C CA . VAL A 1 81 ? -2.965 -3.897 -9.695 1.00 83.19 81 VAL A CA 1
ATOM 605 C C . VAL A 1 81 ? -3.085 -4.031 -11.209 1.00 83.19 81 VAL A C 1
ATOM 607 O O . VAL A 1 81 ? -3.481 -5.082 -11.691 1.00 83.19 81 VAL A O 1
ATOM 610 N N . GLU A 1 82 ? -2.753 -2.986 -11.960 1.00 87.50 82 GLU A N 1
ATOM 611 C CA . GLU A 1 82 ? -2.831 -2.932 -13.418 1.00 87.50 82 GLU A CA 1
ATOM 612 C C . GLU A 1 82 ? -1.566 -2.254 -13.976 1.00 87.50 82 GLU A C 1
ATOM 614 O O . GLU A 1 82 ? -1.598 -1.095 -14.399 1.00 87.50 82 GLU A O 1
ATOM 619 N N . PRO A 1 83 ? -0.415 -2.950 -13.964 1.00 80.25 83 PRO A N 1
ATOM 620 C CA . PRO A 1 83 ? 0.843 -2.385 -14.454 1.00 80.25 8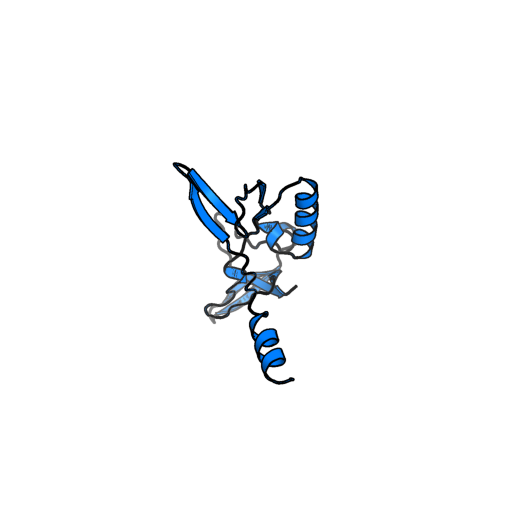3 PRO A CA 1
ATOM 621 C C . PRO A 1 83 ? 0.817 -2.104 -15.960 1.00 80.25 83 PRO A C 1
ATOM 623 O O . PRO A 1 83 ? 1.563 -1.261 -16.456 1.00 80.25 83 PRO A O 1
ATOM 626 N N . ASN A 1 84 ? -0.035 -2.815 -16.701 1.00 83.12 84 ASN A N 1
ATOM 627 C CA . ASN A 1 84 ? -0.338 -2.532 -18.096 1.00 83.12 84 ASN A CA 1
ATOM 628 C C . ASN A 1 84 ? -1.854 -2.521 -18.248 1.00 83.12 84 ASN A C 1
ATOM 630 O O . ASN A 1 84 ? -2.512 -3.428 -17.747 1.00 83.12 84 ASN A O 1
ATOM 634 N N . GLU A 1 85 ? -2.390 -1.545 -18.976 1.00 85.81 85 GLU A N 1
ATOM 635 C CA . GLU A 1 85 ? -3.830 -1.421 -19.217 1.00 85.81 85 GLU A CA 1
ATOM 636 C C . GLU A 1 85 ? -4.439 -2.755 -19.690 1.00 85.81 85 GLU A C 1
ATOM 638 O O . GLU A 1 85 ? -3.949 -3.398 -20.627 1.00 85.81 85 GLU A O 1
ATOM 643 N N . GLY A 1 86 ? -5.481 -3.203 -18.992 1.00 91.56 86 GLY A N 1
ATOM 644 C CA . GLY A 1 86 ? -6.172 -4.468 -19.222 1.00 91.56 86 GLY A CA 1
ATOM 645 C C . GLY A 1 86 ? -5.452 -5.722 -18.712 1.00 91.56 86 GLY A C 1
ATOM 646 O O . GLY A 1 86 ? -5.970 -6.825 -18.907 1.00 91.56 86 GLY A O 1
ATOM 647 N N . LYS A 1 87 ? -4.280 -5.603 -18.073 1.00 87.69 87 LYS A N 1
ATOM 648 C CA . LYS A 1 87 ? -3.533 -6.727 -17.484 1.00 87.69 87 LYS A CA 1
ATOM 649 C C . LYS A 1 87 ? -3.426 -6.559 -15.976 1.00 87.69 87 LYS A C 1
ATOM 651 O O . LYS A 1 87 ? -2.608 -5.784 -15.488 1.00 87.69 87 LYS A O 1
ATOM 656 N N . TYR A 1 88 ? -4.238 -7.329 -15.259 1.00 86.31 88 TYR A N 1
ATOM 657 C CA . TYR A 1 88 ? -4.288 -7.277 -13.806 1.00 86.31 88 TYR A CA 1
ATOM 658 C C . TYR A 1 88 ? -3.295 -8.235 -13.159 1.00 86.31 88 TYR A C 1
ATOM 660 O O . TYR A 1 88 ? -3.278 -9.428 -13.472 1.00 86.31 88 TYR A O 1
ATOM 668 N N . GLU A 1 89 ? -2.526 -7.719 -12.209 1.00 81.81 89 GLU A N 1
ATOM 669 C CA . GLU A 1 89 ? -1.586 -8.471 -11.390 1.00 81.81 89 GLU A CA 1
ATOM 670 C C . GLU A 1 89 ? -1.886 -8.191 -9.915 1.00 81.81 89 GLU A C 1
ATOM 672 O O . GLU A 1 89 ? -2.060 -7.057 -9.493 1.00 81.81 89 GLU A O 1
ATOM 677 N N . PHE A 1 90 ? -1.990 -9.241 -9.103 1.00 76.38 90 PHE A N 1
ATOM 678 C CA . PHE A 1 90 ? -2.244 -9.113 -7.659 1.00 76.38 90 PHE A CA 1
ATOM 679 C C . PHE A 1 90 ? -1.032 -9.549 -6.828 1.00 76.38 90 PHE A C 1
ATOM 681 O O . PHE A 1 90 ? -1.139 -9.770 -5.619 1.00 76.38 90 PHE A O 1
ATOM 688 N N . ALA A 1 91 ? 0.121 -9.691 -7.486 1.00 68.38 91 ALA A N 1
ATOM 689 C CA . ALA A 1 91 ? 1.402 -9.858 -6.829 1.00 68.38 91 ALA A CA 1
ATOM 690 C C . ALA A 1 91 ? 1.841 -8.517 -6.224 1.00 68.38 91 ALA A C 1
ATOM 692 O O . ALA A 1 91 ? 1.554 -7.448 -6.757 1.00 68.38 91 ALA A O 1
ATOM 693 N N . LEU A 1 92 ? 2.544 -8.559 -5.091 1.00 65.25 92 LEU A N 1
ATOM 694 C CA . LEU A 1 92 ? 3.236 -7.369 -4.603 1.00 65.25 92 LEU A CA 1
ATOM 695 C C . LEU A 1 92 ? 4.428 -7.119 -5.524 1.00 65.25 92 LEU A C 1
ATOM 697 O O . LEU A 1 92 ? 5.293 -7.983 -5.664 1.00 65.25 92 LEU A O 1
ATOM 701 N N . VAL A 1 93 ? 4.457 -5.938 -6.131 1.00 64.88 93 VAL A N 1
ATOM 702 C CA . VAL A 1 93 ? 5.482 -5.543 -7.091 1.00 64.88 93 VAL A CA 1
ATOM 703 C C . VAL A 1 93 ? 6.438 -4.540 -6.441 1.00 64.88 93 VAL A C 1
ATOM 705 O O . VAL A 1 93 ? 6.014 -3.577 -5.804 1.00 64.88 93 VAL A O 1
ATOM 708 N N . GLY A 1 94 ? 7.742 -4.780 -6.567 1.00 70.38 94 GLY A N 1
ATOM 709 C CA . GLY A 1 94 ? 8.806 -3.862 -6.162 1.00 70.38 94 GLY A CA 1
ATOM 710 C C . GLY A 1 94 ? 9.494 -3.215 -7.365 1.00 70.38 94 GLY A C 1
ATOM 711 O O . GLY A 1 94 ? 9.435 -3.729 -8.482 1.00 70.38 94 GLY A O 1
ATOM 712 N N . ILE A 1 95 ? 10.192 -2.097 -7.141 1.00 75.69 95 ILE A N 1
ATOM 713 C CA . ILE A 1 95 ? 11.060 -1.493 -8.161 1.00 75.69 95 ILE A CA 1
ATOM 714 C C . ILE A 1 95 ? 12.425 -2.173 -8.101 1.00 75.69 95 ILE A C 1
ATOM 716 O O . ILE A 1 95 ? 13.132 -2.078 -7.100 1.00 75.69 95 ILE A O 1
ATOM 720 N N . GLY A 1 96 ? 12.789 -2.866 -9.178 1.00 80.88 96 GLY A N 1
ATOM 721 C CA . GLY A 1 96 ? 14.075 -3.544 -9.320 1.00 80.88 96 GLY A CA 1
ATOM 722 C C . GLY A 1 96 ? 15.193 -2.584 -9.693 1.00 80.88 96 GLY A C 1
ATOM 723 O O . GLY A 1 96 ? 16.268 -2.637 -9.104 1.00 80.88 96 GLY A O 1
ATOM 724 N N . TYR A 1 97 ? 14.942 -1.704 -10.663 1.00 86.50 97 TYR A N 1
ATOM 725 C CA . TYR A 1 97 ? 15.825 -0.581 -10.964 1.00 86.50 97 TYR A CA 1
ATOM 726 C C . TYR A 1 97 ? 15.079 0.539 -11.686 1.00 86.50 97 TYR A C 1
ATOM 728 O O . TYR A 1 97 ? 14.063 0.310 -12.350 1.00 86.50 97 TYR A O 1
ATOM 736 N N . VAL A 1 98 ? 15.638 1.742 -11.592 1.00 90.25 98 VAL A N 1
ATOM 737 C CA . VAL A 1 98 ? 15.200 2.927 -12.327 1.00 90.25 98 VAL A CA 1
ATOM 738 C C . VAL A 1 98 ? 16.364 3.403 -13.186 1.00 90.25 98 VAL A C 1
ATOM 740 O O . VAL A 1 98 ? 17.430 3.735 -12.670 1.00 90.25 98 VAL A O 1
ATOM 743 N N . ASP A 1 99 ? 16.161 3.426 -14.499 1.00 95.00 99 ASP A N 1
ATOM 744 C CA . ASP A 1 99 ? 17.131 3.949 -15.453 1.00 95.00 99 ASP A CA 1
ATOM 745 C C . ASP A 1 99 ? 16.605 5.254 -16.048 1.00 95.00 99 ASP A C 1
ATOM 747 O O . ASP A 1 99 ? 15.504 5.301 -16.595 1.00 95.00 99 ASP A O 1
ATOM 751 N N . GLN A 1 100 ? 17.400 6.317 -15.994 1.00 94.69 100 GLN A N 1
ATOM 752 C CA . GLN A 1 100 ? 17.157 7.483 -16.827 1.00 94.69 100 GLN A CA 1
ATOM 753 C C . GLN A 1 100 ? 17.552 7.143 -18.265 1.00 94.69 100 GLN A C 1
ATOM 755 O O . GLN A 1 100 ? 18.655 6.647 -18.522 1.00 94.69 100 GLN A O 1
ATOM 760 N N . VAL A 1 101 ? 16.659 7.442 -19.201 1.00 96.38 101 VAL A N 1
ATOM 761 C CA . VAL A 1 101 ? 16.840 7.172 -20.627 1.00 96.38 101 VAL A CA 1
ATOM 762 C C . VAL A 1 101 ? 16.497 8.400 -21.468 1.00 96.38 101 VAL A C 1
ATOM 764 O O . VAL A 1 101 ? 15.801 9.311 -21.021 1.00 96.38 101 VAL A O 1
ATOM 767 N N . GLU A 1 102 ? 16.978 8.401 -22.702 1.00 96.12 102 GLU A N 1
ATOM 768 C CA . GLU A 1 102 ? 16.519 9.263 -23.790 1.00 96.12 102 GLU A CA 1
ATOM 769 C C . GLU A 1 102 ? 15.834 8.414 -24.862 1.00 96.12 102 GLU A C 1
ATOM 771 O O . GLU A 1 102 ? 16.096 7.218 -24.981 1.00 96.12 102 GLU A O 1
ATOM 776 N N . VAL A 1 103 ? 14.953 9.022 -25.652 1.00 93.00 103 VAL A N 1
ATOM 777 C CA . VAL A 1 103 ? 14.321 8.368 -26.803 1.00 93.00 103 VAL A CA 1
ATOM 778 C C . VAL A 1 103 ? 14.944 8.962 -28.058 1.00 93.00 103 VAL A C 1
ATOM 780 O O . VAL A 1 103 ? 14.845 10.168 -28.283 1.00 93.00 103 VAL A O 1
ATOM 783 N N . ASP A 1 104 ? 15.610 8.138 -28.866 1.00 92.69 104 ASP A N 1
ATOM 784 C CA . ASP A 1 104 ? 16.190 8.617 -30.118 1.00 92.69 104 ASP A CA 1
ATOM 785 C C . ASP A 1 104 ? 15.127 8.860 -31.204 1.00 92.69 104 ASP A C 1
ATOM 787 O O . ASP A 1 104 ? 13.949 8.530 -31.061 1.00 92.69 104 ASP A O 1
ATOM 791 N N . LYS A 1 105 ? 15.553 9.432 -32.335 1.00 93.12 105 LYS A N 1
ATOM 792 C CA . LYS A 1 105 ? 14.682 9.754 -33.481 1.00 93.12 105 LYS A CA 1
ATOM 793 C C . LYS A 1 105 ? 13.918 8.558 -34.072 1.00 93.12 105 LYS A C 1
ATOM 795 O O . LYS A 1 105 ? 12.976 8.770 -34.827 1.00 93.12 105 LYS A O 1
ATOM 800 N N . ASN A 1 106 ? 14.328 7.329 -33.758 1.00 94.06 106 ASN A N 1
ATOM 801 C CA . ASN A 1 106 ? 13.679 6.098 -34.204 1.00 94.06 106 ASN A CA 1
ATOM 802 C C . ASN A 1 106 ? 12.811 5.469 -33.096 1.00 94.06 106 ASN A C 1
ATOM 804 O O . ASN A 1 106 ? 12.318 4.356 -33.269 1.00 94.06 106 ASN A O 1
ATOM 808 N N . GLY A 1 107 ? 12.647 6.145 -31.954 1.00 88.69 107 GLY A N 1
ATOM 809 C CA . GLY A 1 107 ? 11.888 5.649 -30.807 1.00 88.69 107 GLY A CA 1
ATOM 810 C C . GLY A 1 107 ? 12.664 4.686 -29.906 1.00 88.69 107 GLY A C 1
ATOM 811 O O . GLY A 1 107 ? 12.070 4.085 -29.011 1.00 88.69 107 GLY A O 1
ATOM 812 N N . LYS A 1 108 ? 13.973 4.496 -30.115 1.00 93.44 108 LYS A N 1
ATOM 813 C CA . LYS A 1 108 ? 14.758 3.555 -29.309 1.00 93.44 108 LYS A CA 1
ATOM 814 C C . LYS A 1 108 ? 15.236 4.224 -28.021 1.00 93.44 108 LYS A C 1
ATOM 816 O O . LYS A 1 108 ? 15.765 5.334 -28.048 1.00 93.44 108 LYS A O 1
ATOM 821 N N . LEU A 1 109 ? 15.088 3.510 -26.903 1.00 92.38 109 LEU A N 1
ATOM 8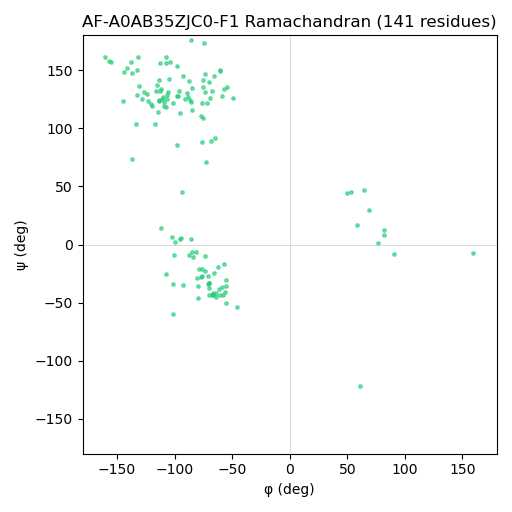22 C CA . LEU A 1 109 ? 15.604 3.939 -25.605 1.00 92.38 109 LEU A CA 1
ATOM 823 C C . LEU A 1 109 ? 17.136 3.888 -25.592 1.00 92.38 109 LEU A C 1
ATOM 825 O O . LEU A 1 109 ? 17.737 2.845 -25.862 1.00 92.38 109 LEU A O 1
ATOM 829 N N . GLN A 1 110 ? 17.750 5.011 -25.244 1.00 95.44 110 GLN A N 1
ATOM 830 C CA . GLN A 1 110 ? 19.181 5.168 -25.027 1.00 95.44 110 GLN A CA 1
ATOM 831 C C . GLN A 1 110 ? 19.419 5.367 -23.534 1.00 95.44 110 GLN A C 1
ATOM 833 O O . GLN A 1 110 ? 18.896 6.299 -22.926 1.00 95.44 110 GLN A O 1
ATOM 838 N N . PHE A 1 111 ? 20.177 4.461 -22.925 1.00 96.19 111 PHE A N 1
ATOM 839 C CA . PHE A 1 111 ? 20.492 4.528 -21.503 1.00 96.19 111 PHE A CA 1
ATOM 840 C C . PHE A 1 111 ? 21.384 5.735 -21.194 1.00 96.19 111 PHE A C 1
ATOM 842 O O . PHE A 1 111 ? 22.407 5.923 -21.852 1.00 96.19 111 PHE A O 1
ATOM 849 N N . ILE A 1 112 ? 21.026 6.509 -20.166 1.00 95.81 112 ILE A N 1
ATOM 850 C CA . ILE A 1 112 ? 21.862 7.596 -19.640 1.00 95.81 112 ILE A CA 1
ATOM 851 C C . ILE A 1 112 ? 22.565 7.136 -18.366 1.00 95.81 112 ILE A C 1
ATOM 853 O O . ILE A 1 112 ? 23.793 7.152 -18.284 1.00 95.81 112 ILE A O 1
ATOM 857 N N . ARG A 1 113 ? 21.787 6.761 -17.345 1.00 95.00 113 ARG A N 1
ATOM 858 C CA . ARG A 1 113 ? 22.303 6.339 -16.038 1.00 95.00 113 ARG A CA 1
ATOM 859 C C . ARG A 1 113 ? 21.265 5.540 -15.260 1.00 95.00 113 ARG A C 1
ATOM 861 O O . ARG A 1 113 ? 20.073 5.663 -15.519 1.00 95.00 113 ARG A O 1
ATOM 868 N N . ARG A 1 114 ? 21.731 4.799 -14.257 1.00 94.38 114 ARG A N 1
ATOM 869 C CA . ARG A 1 114 ? 20.893 4.148 -13.247 1.00 94.38 114 ARG A CA 1
ATOM 870 C C . ARG A 1 114 ? 20.810 5.021 -12.003 1.00 94.38 114 ARG A C 1
ATOM 872 O O . ARG A 1 114 ? 21.849 5.485 -11.526 1.00 94.38 114 ARG A O 1
ATOM 879 N N . ASP A 1 115 ? 19.604 5.220 -11.493 1.00 92.31 115 ASP A N 1
ATOM 880 C CA . ASP A 1 115 ? 19.403 5.853 -10.195 1.00 92.31 115 ASP A CA 1
ATOM 881 C C . ASP A 1 115 ? 19.880 4.902 -9.083 1.00 92.31 115 ASP A C 1
ATOM 883 O O . ASP A 1 115 ? 19.723 3.682 -9.156 1.00 92.31 115 ASP A O 1
ATOM 887 N N . ASN A 1 116 ? 20.533 5.465 -8.072 1.00 86.69 116 ASN A N 1
ATOM 888 C CA . ASN A 1 116 ? 21.005 4.741 -6.901 1.00 86.69 116 ASN A CA 1
ATOM 889 C C . ASN A 1 116 ? 19.904 4.620 -5.831 1.00 86.69 116 ASN A C 1
ATOM 891 O O . ASN A 1 116 ? 18.841 5.227 -5.936 1.00 86.69 116 ASN A O 1
ATOM 895 N N . GLY A 1 117 ? 20.213 3.892 -4.754 1.00 74.94 117 GLY A N 1
ATOM 896 C CA . GLY A 1 117 ? 19.294 3.659 -3.638 1.00 74.94 117 GLY A CA 1
ATOM 897 C C . GLY A 1 117 ? 18.720 4.929 -2.989 1.00 74.94 117 GLY A C 1
ATOM 898 O O . GLY A 1 117 ? 17.616 4.925 -2.460 1.00 74.94 117 GLY A O 1
ATOM 899 N N . ASP A 1 118 ? 19.445 6.044 -2.987 1.00 79.81 118 ASP A N 1
ATOM 900 C CA . ASP A 1 118 ? 18.913 7.288 -2.416 1.00 79.81 118 ASP A CA 1
ATOM 901 C C . ASP A 1 118 ? 17.981 8.004 -3.399 1.00 79.81 118 ASP A C 1
ATOM 903 O O . ASP A 1 118 ? 17.042 8.682 -2.989 1.00 79.81 118 A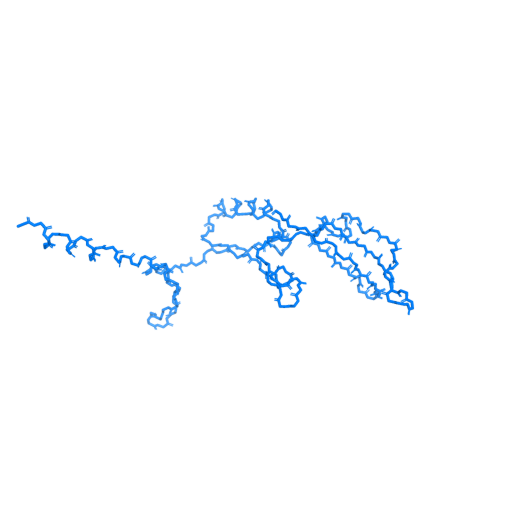SP A O 1
ATOM 907 N N . GLN A 1 119 ? 18.208 7.829 -4.699 1.00 81.06 119 GLN A N 1
ATOM 908 C CA . GLN A 1 119 ? 17.421 8.432 -5.772 1.00 81.06 119 GLN A CA 1
ATOM 909 C C . GLN A 1 119 ? 16.108 7.676 -6.022 1.00 81.06 119 GLN A C 1
ATOM 911 O O . GLN A 1 119 ? 15.084 8.317 -6.259 1.00 81.06 119 GLN A O 1
ATOM 916 N N . ASP A 1 120 ? 16.115 6.346 -5.891 1.00 80.12 120 ASP A N 1
ATOM 917 C CA . ASP A 1 120 ? 14.924 5.486 -6.009 1.00 80.12 120 ASP A CA 1
ATOM 918 C C . ASP A 1 120 ? 14.257 5.164 -4.647 1.00 80.12 120 ASP A C 1
ATOM 920 O O . ASP A 1 120 ? 13.321 4.359 -4.534 1.00 80.12 120 ASP A O 1
ATOM 924 N N . HIS A 1 121 ? 14.768 5.782 -3.578 1.00 77.56 121 HIS A N 1
ATOM 925 C CA . HIS A 1 121 ? 14.399 5.503 -2.192 1.00 77.56 121 HIS A CA 1
ATOM 926 C C . HIS A 1 121 ? 14.442 4.006 -1.848 1.00 77.56 121 HIS A C 1
ATOM 928 O O . HIS A 1 121 ? 13.569 3.487 -1.148 1.00 77.56 121 HIS A O 1
ATOM 934 N N . GLN A 1 122 ? 15.501 3.332 -2.279 1.00 78.88 122 GLN A N 1
ATOM 935 C CA . GLN A 1 122 ? 15.816 1.928 -2.064 1.00 78.88 122 GLN A CA 1
ATOM 936 C C . GLN A 1 122 ? 14.772 1.041 -2.751 1.00 78.88 122 GLN A C 1
ATOM 938 O O . GLN A 1 122 ? 14.200 0.142 -2.130 1.00 78.88 122 GLN A O 1
ATOM 943 N N . GLY A 1 123 ? 14.471 1.372 -4.009 1.00 71.12 123 GLY A N 1
ATOM 944 C CA . GLY A 1 123 ? 13.475 0.693 -4.839 1.00 71.12 123 GLY A CA 1
ATOM 945 C C . GLY A 1 123 ? 12.026 0.902 -4.383 1.00 71.12 123 GLY A C 1
ATOM 946 O O . GLY A 1 123 ? 11.191 0.011 -4.559 1.00 71.12 123 GLY A O 1
ATOM 947 N N . ARG A 1 124 ? 11.710 2.046 -3.757 1.00 71.06 124 ARG A N 1
ATOM 948 C CA . ARG A 1 124 ? 10.355 2.342 -3.244 1.00 71.06 124 ARG A CA 1
ATOM 949 C C . ARG A 1 124 ? 9.597 3.384 -4.049 1.00 71.06 124 ARG A C 1
ATOM 951 O O . ARG A 1 124 ? 8.371 3.370 -4.000 1.00 71.06 124 ARG A O 1
ATOM 958 N N . HIS A 1 125 ? 10.283 4.279 -4.753 1.00 75.19 125 HIS A N 1
ATOM 959 C CA . HIS A 1 125 ? 9.634 5.170 -5.709 1.00 75.19 125 HIS A CA 1
ATOM 960 C C . HIS A 1 125 ? 10.598 5.646 -6.796 1.00 75.19 125 HIS A C 1
ATOM 962 O O . HIS A 1 125 ? 11.804 5.687 -6.599 1.00 75.19 125 HIS A O 1
ATOM 968 N N . ALA A 1 126 ? 10.056 6.054 -7.936 1.00 82.06 126 ALA A N 1
ATOM 969 C CA . ALA A 1 126 ? 10.787 6.797 -8.953 1.00 82.06 126 ALA A CA 1
ATOM 970 C C . ALA A 1 126 ? 10.207 8.213 -9.006 1.00 82.06 126 ALA A C 1
ATOM 972 O O . ALA A 1 126 ? 8.985 8.376 -9.003 1.00 82.06 126 ALA A O 1
ATOM 973 N N . ARG A 1 127 ? 11.055 9.245 -9.028 1.00 82.62 127 ARG A N 1
ATOM 974 C CA . ARG A 1 127 ? 10.593 10.639 -9.101 1.00 82.62 127 ARG A CA 1
ATOM 975 C C . ARG A 1 127 ? 11.430 11.457 -10.070 1.00 82.62 127 ARG A C 1
ATOM 977 O O . ARG A 1 127 ? 12.642 11.287 -10.163 1.00 82.62 127 ARG A O 1
ATOM 984 N N . ILE A 1 128 ? 10.785 12.423 -10.710 1.00 84.62 128 ILE A N 1
ATOM 985 C CA . ILE A 1 128 ? 11.451 13.497 -11.446 1.00 84.62 128 ILE A CA 1
ATOM 986 C C . ILE A 1 128 ? 11.298 14.765 -10.603 1.00 84.62 128 ILE A C 1
ATOM 988 O O . ILE A 1 128 ? 10.202 15.072 -10.134 1.00 84.62 128 ILE A O 1
ATOM 992 N N . SER A 1 129 ? 12.404 15.462 -10.338 1.00 81.62 129 SER A N 1
ATOM 993 C CA . SER A 1 129 ? 12.386 16.707 -9.565 1.00 81.62 129 SER A CA 1
ATOM 994 C C . SER A 1 129 ? 11.531 17.771 -10.255 1.00 81.62 129 SER A C 1
ATOM 996 O O . SER A 1 129 ? 11.457 17.825 -11.479 1.00 81.62 129 SER A O 1
ATOM 998 N N . CYS A 1 130 ? 10.913 18.653 -9.470 1.00 80.06 130 CYS A N 1
ATOM 999 C CA . CYS A 1 130 ? 10.158 19.777 -10.018 1.00 80.06 130 CYS A CA 1
ATOM 1000 C C . CYS A 1 130 ? 11.068 20.654 -10.897 1.00 80.06 130 CYS A C 1
ATOM 1002 O O . CYS A 1 130 ? 12.137 21.066 -10.447 1.00 80.06 130 CYS A O 1
ATOM 1004 N N . GLY A 1 131 ? 10.642 20.924 -12.133 1.00 88.44 131 GLY A N 1
ATOM 1005 C CA . GLY A 1 131 ? 11.406 21.693 -13.121 1.00 88.44 131 GLY A CA 1
ATOM 1006 C C . GLY A 1 131 ? 12.321 20.863 -14.029 1.00 88.44 131 GLY A C 1
ATOM 1007 O O . GLY A 1 131 ? 12.827 21.404 -15.009 1.00 88.44 131 GLY A O 1
ATOM 1008 N N . ASP A 1 132 ? 12.487 19.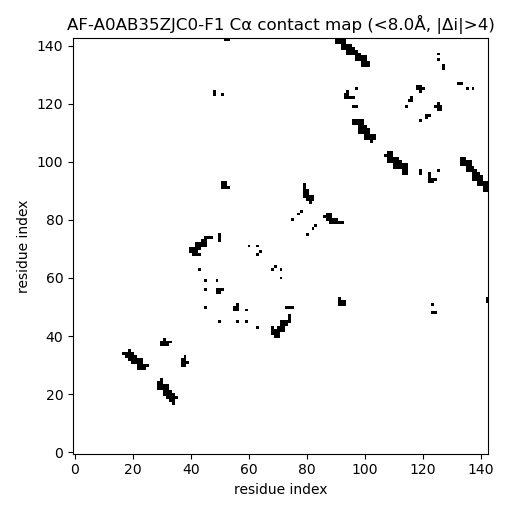564 -13.763 1.00 89.50 132 ASP A N 1
ATOM 1009 C CA . ASP A 1 132 ? 13.233 18.660 -14.640 1.00 89.50 132 ASP A CA 1
ATOM 1010 C C . ASP A 1 132 ? 12.303 17.970 -15.649 1.00 89.50 132 ASP A C 1
ATOM 1012 O O . ASP A 1 132 ? 11.188 17.571 -15.320 1.00 89.50 132 ASP A O 1
ATOM 1016 N N . ASN A 1 133 ? 12.814 17.733 -16.859 1.00 89.56 133 ASN A N 1
ATOM 1017 C CA . ASN A 1 133 ? 12.205 16.836 -17.840 1.00 89.56 133 ASN A CA 1
ATOM 1018 C C . ASN A 1 133 ? 13.133 15.640 -18.057 1.00 89.56 133 ASN A C 1
ATOM 1020 O O . ASN A 1 133 ? 14.252 15.796 -18.546 1.00 89.56 133 ASN A O 1
ATOM 1024 N N . LYS A 1 134 ? 12.687 14.447 -17.661 1.00 91.62 134 LYS A N 1
ATOM 1025 C CA . LYS A 1 134 ? 13.434 13.188 -17.799 1.00 91.62 134 LYS A CA 1
ATOM 1026 C C . LYS A 1 134 ? 12.489 12.090 -18.258 1.00 91.62 134 LYS A C 1
ATOM 1028 O O . LYS A 1 134 ? 11.289 12.162 -18.011 1.00 91.62 134 LYS A O 1
ATOM 1033 N N . ILE A 1 135 ? 13.044 11.054 -18.872 1.00 92.31 135 ILE A N 1
ATOM 1034 C CA . ILE A 1 135 ? 12.326 9.808 -19.124 1.00 92.31 135 ILE A CA 1
ATOM 1035 C C . ILE A 1 135 ? 12.954 8.754 -18.220 1.00 92.31 135 ILE A C 1
ATOM 1037 O O . ILE A 1 135 ? 14.172 8.575 -18.223 1.00 92.31 135 ILE A O 1
ATOM 1041 N N . LEU A 1 136 ? 12.124 8.100 -17.409 1.00 92.38 136 LEU A N 1
ATOM 1042 C CA . LEU A 1 136 ? 12.545 7.026 -16.518 1.00 92.38 136 LEU A CA 1
ATOM 1043 C C . LEU A 1 136 ? 11.995 5.704 -17.050 1.00 92.38 136 LEU A C 1
ATOM 1045 O O . LEU A 1 136 ? 10.787 5.543 -17.211 1.00 92.38 136 LEU A O 1
ATOM 1049 N N . HIS A 1 137 ? 12.890 4.762 -17.316 1.00 90.44 137 HIS A N 1
ATOM 1050 C CA . HIS A 1 137 ? 12.564 3.377 -17.604 1.00 90.44 137 HIS A CA 1
ATOM 1051 C C . HIS A 1 137 ? 12.682 2.568 -16.310 1.00 90.44 137 HIS A C 1
ATOM 1053 O O . HIS A 1 137 ? 13.767 2.422 -15.744 1.00 90.44 137 HIS A O 1
ATOM 1059 N N . ILE A 1 138 ? 11.549 2.064 -15.828 1.00 88.31 138 ILE A N 1
ATOM 1060 C CA . ILE A 1 138 ? 11.443 1.394 -14.532 1.00 88.31 138 ILE A CA 1
ATOM 1061 C C . ILE A 1 138 ? 11.278 -0.102 -14.772 1.00 88.31 138 ILE A C 1
ATOM 1063 O O . ILE A 1 138 ? 10.353 -0.529 -15.465 1.00 88.31 138 ILE A O 1
ATOM 1067 N N . LYS A 1 139 ? 12.156 -0.908 -14.172 1.00 84.62 139 LYS A N 1
ATOM 1068 C CA . LYS A 1 139 ? 11.973 -2.356 -14.117 1.00 84.62 139 LYS A CA 1
ATOM 1069 C C . LYS A 1 139 ? 11.344 -2.736 -12.794 1.00 84.62 139 LYS A C 1
ATOM 1071 O O . LYS A 1 139 ? 11.872 -2.415 -11.733 1.00 84.62 139 LYS A O 1
ATOM 1076 N N . LEU A 1 140 ? 10.257 -3.482 -12.883 1.00 79.69 140 LEU A N 1
ATOM 1077 C CA . LEU A 1 140 ? 9.548 -4.044 -11.749 1.00 79.69 140 LEU A CA 1
ATOM 1078 C C . LEU A 1 140 ? 9.952 -5.511 -11.511 1.00 79.69 140 LEU A C 1
ATOM 1080 O O . LEU A 1 140 ? 10.379 -6.193 -12.453 1.00 79.69 140 LEU A O 1
ATOM 1084 N N . TYR A 1 141 ? 9.837 -5.980 -10.267 1.00 68.56 141 TYR A N 1
ATOM 1085 C CA . TYR A 1 141 ? 9.946 -7.396 -9.894 1.00 68.56 141 TYR A CA 1
ATOM 1086 C C . TYR A 1 141 ? 8.799 -7.810 -8.977 1.00 68.56 141 TYR A C 1
ATOM 1088 O O . TYR A 1 141 ? 8.304 -7.010 -8.187 1.00 68.56 141 TYR A O 1
ATOM 1096 N N . GLU A 1 142 ? 8.418 -9.076 -9.062 1.00 71.06 142 GLU A N 1
ATOM 1097 C CA . GLU A 1 142 ? 7.466 -9.700 -8.147 1.00 71.06 142 GLU A CA 1
ATOM 1098 C C . GLU A 1 142 ? 8.204 -10.257 -6.923 1.00 71.06 142 GLU A C 1
ATOM 1100 O O . GLU A 1 142 ? 9.318 -10.779 -7.046 1.00 71.06 142 GLU A O 1
ATOM 1105 N N . TYR A 1 143 ? 7.599 -10.110 -5.744 1.00 59.56 143 TYR A N 1
ATOM 1106 C CA . TYR A 1 143 ? 8.102 -10.667 -4.482 1.00 59.56 143 TYR A CA 1
ATOM 1107 C C . TYR A 1 143 ? 7.798 -12.153 -4.288 1.00 59.56 143 TYR A C 1
ATOM 1109 O O . TYR A 1 143 ? 6.694 -12.590 -4.676 1.00 59.56 143 TYR A O 1
#

Nearest PDB structures (foldseek):
  8z48-assembly1_B  TM=9.496E-01  e=1.267E-04  Bacteroides xylanisolvens XB1A
  8z47-assembly1_A  TM=9.494E-01  e=3.505E-04  Bacteroides xylanisolvens XB1A
  8z48-assembly1_D  TM=9.506E-01  e=3.505E-04  Bacteroides xylanisolvens XB1A
  8z43-assembly1_A  TM=9.488E-01  e=7.055E-04  Bacteroides xylanisolvens XB1A
  4iug-assembly1_A  TM=7.067E-01  e=2.025E-01  Aspergillus oryzae

Mean predicted aligned error: 13.32 Å

Solvent-accessible surface area (backbone atoms only — not comparable to full-atom values): 8913 Å² total; per-residue (Å²): 142,72,64,70,64,55,60,59,61,68,69,69,71,79,74,76,82,65,82,44,75,46,81,42,77,57,90,95,45,77,38,46,25,50,66,89,34,82,53,84,83,44,64,48,70,55,56,75,71,39,57,48,38,74,69,49,39,54,53,50,52,54,51,43,56,73,71,66,40,81,40,74,48,70,67,82,55,64,65,44,40,38,69,43,93,94,44,76,40,90,60,61,49,34,45,69,47,44,28,38,37,46,70,46,101,85,69,48,78,40,83,74,47,69,57,49,53,81,65,20,59,66,40,60,50,84,78,77,60,92,94,61,89,83,45,74,51,72,42,73,40,76,117

Radius of gyration: 24.67 Å; Cα contacts (8 Å, |Δi|>4): 194; chains: 1; bounding box: 57×69×55 Å

Sequence (143 aa):
MNKIVLSFLALLCCINIQAGVKLQKQGSATQLVVNDKPMLLLAGELSNSAATSPAVIRKALKQMKNSGVNSVFVPAYWEFVEPNEGKYEFALVGIGYVDQVEVDKNGKLQFIRRDNGDQDHQGRHARISCGDNKILHIKLYEY

pLDDT: mean 81.42, std 13.91, range [46.59, 96.62]